Protein AF-A0A351HT52-F1 (afdb_monomer)

Foldseek 3Di:
DDPCPPPQQADEDEDCPDPVVVPDRHLYYHYHVVNLLVVLVCCCVPVVDPVSVVVNVVSVVVVVVVVVDDPDCVPPSDPPPDDD

Sequence (84 aa):
MTIFVDGFKNAVLVHDCWKSHFETKVQAHQLCTAHLLRELNFFEERYKSQWATLFKQLLYDASDLKKQLTPNPILLPNKSKNGT

Secondary structure (DSSP, 8-state):
--S-TTTTTT-EEEE---GGGGGS--SEEEE-HHHHHHHHHHHHHHH--HHHHHHHHHHHHHHHHHHHS---TTTS--------

Nearest PDB structures (foldseek):
  1y47-assembly2_B  TM=7.454E-01  e=9.611E+00  unclassified
  5wlc-assembly1_NF  TM=4.802E-01  e=6.040E+00  Saccharomyces cerevisiae BY4741

Solvent-accessible surface area (backbone atoms only — not comparable to full-atom values): 5250 Å² total; per-residue (Å²): 137,71,96,49,85,74,57,46,49,86,33,72,48,70,38,79,77,55,73,74,61,74,74,56,74,44,60,41,82,41,75,34,61,72,54,53,51,52,54,27,50,50,39,29,75,78,65,64,32,63,66,30,53,53,53,50,49,51,55,51,52,54,55,54,50,58,72,71,50,72,92,48,82,86,78,45,80,75,73,74,76,75,85,128

Radius of gyration: 16.9 Å; Cα contacts (8 Å, |Δi|>4): 57; chains: 1; bounding box: 30×32×48 Å

Structure (mmCIF, N/CA/C/O backbone):
data_AF-A0A351HT52-F1
#
_entry.id   AF-A0A351HT52-F1
#
loop_
_atom_site.group_PDB
_atom_site.id
_atom_site.type_symbol
_atom_site.label_atom_id
_atom_site.label_alt_id
_atom_site.label_comp_id
_atom_site.label_asym_id
_atom_site.label_entity_id
_atom_site.label_seq_id
_atom_site.pdbx_PDB_ins_code
_atom_site.Cartn_x
_atom_site.Cartn_y
_atom_site.Cartn_z
_atom_site.occupancy
_atom_site.B_iso_or_equiv
_atom_site.auth_seq_id
_atom_site.auth_comp_id
_atom_site.auth_asym_id
_atom_site.auth_atom_id
_atom_site.pdbx_PDB_model_num
ATOM 1 N N . MET A 1 1 ? 10.056 -19.712 -27.727 1.00 53.00 1 MET A N 1
ATOM 2 C CA . MET A 1 1 ? 9.261 -18.469 -27.661 1.00 53.00 1 MET A CA 1
ATOM 3 C C . MET A 1 1 ? 9.438 -17.884 -26.270 1.00 53.00 1 MET A C 1
ATOM 5 O O . MET A 1 1 ? 8.873 -18.408 -25.321 1.00 53.00 1 MET A O 1
ATOM 9 N N . THR A 1 2 ? 10.325 -16.901 -26.117 1.00 66.56 2 THR A N 1
ATOM 10 C CA . THR A 1 2 ? 10.542 -16.224 -24.833 1.00 66.56 2 THR A CA 1
ATOM 11 C C . THR A 1 2 ? 9.577 -15.046 -24.750 1.00 66.56 2 THR A C 1
ATOM 13 O O . THR A 1 2 ? 9.625 -14.130 -25.561 1.00 66.56 2 THR A O 1
ATOM 16 N N . ILE A 1 3 ? 8.657 -15.104 -23.789 1.00 76.94 3 ILE A N 1
ATOM 17 C CA . ILE A 1 3 ? 7.575 -14.119 -23.599 1.00 76.94 3 ILE A CA 1
ATOM 18 C C . ILE A 1 3 ? 8.148 -12.745 -23.178 1.00 76.94 3 ILE A C 1
ATOM 20 O O . ILE A 1 3 ? 7.499 -11.717 -23.330 1.00 76.94 3 ILE A O 1
ATOM 24 N N . PHE A 1 4 ? 9.403 -12.723 -22.718 1.00 80.75 4 PHE A N 1
ATOM 25 C CA . PHE A 1 4 ? 10.140 -11.533 -22.300 1.00 80.75 4 PHE A CA 1
ATOM 26 C C . PHE A 1 4 ? 11.531 -11.522 -22.938 1.00 80.75 4 PHE A C 1
ATOM 28 O O . PHE A 1 4 ? 12.508 -11.952 -22.325 1.00 80.75 4 PHE A O 1
ATOM 35 N N . VAL A 1 5 ? 11.618 -11.056 -24.185 1.00 84.50 5 VAL A N 1
ATOM 36 C CA . VAL A 1 5 ? 12.881 -10.992 -24.946 1.00 84.50 5 VAL A CA 1
ATOM 37 C C . VAL A 1 5 ? 13.953 -10.136 -24.255 1.00 84.50 5 VAL A C 1
ATOM 39 O O . VAL A 1 5 ? 15.125 -10.495 -24.288 1.00 84.50 5 VAL A O 1
ATOM 42 N N . ASP A 1 6 ? 13.540 -9.090 -23.532 1.00 84.50 6 ASP A N 1
ATOM 43 C CA . ASP A 1 6 ? 14.418 -8.185 -22.774 1.00 84.50 6 ASP A CA 1
ATOM 44 C C . ASP A 1 6 ? 14.394 -8.432 -21.252 1.00 84.50 6 ASP A C 1
ATOM 46 O O . ASP A 1 6 ? 14.859 -7.601 -20.463 1.00 84.50 6 ASP A O 1
ATOM 50 N N . GLY A 1 7 ? 13.815 -9.553 -20.809 1.00 87.31 7 GLY A N 1
ATOM 51 C CA . GLY A 1 7 ? 13.445 -9.748 -19.407 1.00 87.31 7 GLY A CA 1
ATOM 52 C C . GLY A 1 7 ? 12.382 -8.736 -18.955 1.00 87.31 7 GLY A C 1
ATOM 53 O O . GLY A 1 7 ? 11.513 -8.339 -19.729 1.00 87.31 7 GLY A O 1
ATOM 54 N N . PHE A 1 8 ? 12.449 -8.290 -17.699 1.00 89.31 8 PHE A N 1
ATOM 55 C CA . PHE A 1 8 ? 11.445 -7.395 -17.101 1.00 89.31 8 PHE A CA 1
ATOM 56 C C . PHE A 1 8 ? 11.765 -5.898 -17.228 1.00 89.31 8 PHE A C 1
ATOM 58 O O . PHE A 1 8 ? 11.102 -5.073 -16.603 1.00 89.31 8 PHE A O 1
ATOM 65 N N . LYS A 1 9 ? 12.751 -5.518 -18.052 1.00 88.75 9 LYS A N 1
ATOM 66 C CA . LYS A 1 9 ? 13.233 -4.128 -18.168 1.00 88.75 9 LYS A CA 1
ATOM 67 C C . LYS A 1 9 ? 12.141 -3.109 -18.508 1.00 88.75 9 LYS A C 1
ATOM 69 O O . LYS A 1 9 ? 12.239 -1.968 -18.080 1.00 88.75 9 LYS A O 1
ATOM 74 N N . ASN A 1 10 ? 11.111 -3.532 -19.242 1.00 88.06 10 ASN A N 1
ATOM 75 C CA . ASN A 1 10 ? 9.983 -2.693 -19.666 1.00 88.06 10 ASN A CA 1
ATOM 76 C C . ASN A 1 10 ? 8.691 -2.988 -18.877 1.00 88.06 10 ASN A C 1
ATOM 78 O O . ASN A 1 10 ? 7.606 -2.600 -19.301 1.00 88.06 10 ASN A O 1
ATOM 82 N N . ALA A 1 11 ? 8.784 -3.733 -17.772 1.00 90.56 11 ALA A N 1
ATOM 83 C CA . ALA A 1 11 ? 7.639 -4.132 -16.964 1.00 90.56 11 ALA A CA 1
ATOM 84 C C . ALA A 1 11 ? 7.490 -3.256 -15.715 1.00 90.56 11 ALA A C 1
ATOM 86 O O . ALA A 1 11 ? 8.470 -2.744 -15.172 1.00 90.56 11 ALA A O 1
ATOM 87 N N . VAL A 1 12 ? 6.255 -3.153 -15.223 1.00 93.38 12 VAL A N 1
ATOM 88 C CA . VAL A 1 12 ? 5.966 -2.651 -13.876 1.00 93.38 12 VAL A CA 1
ATOM 89 C C . VAL A 1 12 ? 5.790 -3.851 -12.953 1.00 93.38 12 VAL A C 1
ATOM 91 O O . VAL A 1 12 ? 4.866 -4.644 -13.141 1.00 93.38 12 VAL A O 1
ATOM 94 N N . LEU A 1 13 ? 6.666 -3.995 -11.958 1.00 94.06 13 LEU A N 1
ATOM 95 C CA . LEU A 1 13 ? 6.551 -5.051 -10.956 1.00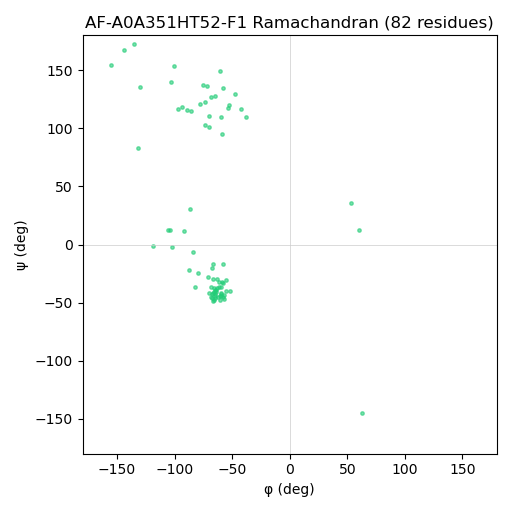 94.06 13 LEU A CA 1
ATOM 96 C C . LEU A 1 13 ? 5.626 -4.594 -9.828 1.00 94.06 13 LEU A C 1
ATOM 98 O O . LEU A 1 13 ? 5.957 -3.668 -9.090 1.00 94.06 13 LEU A O 1
ATOM 102 N N . VAL A 1 14 ? 4.483 -5.263 -9.679 1.00 96.06 14 VAL A N 1
ATOM 103 C CA . VAL A 1 14 ? 3.553 -5.030 -8.568 1.00 96.06 14 VAL A CA 1
ATOM 104 C C . VAL A 1 14 ? 3.868 -6.009 -7.438 1.00 96.06 14 VAL A C 1
ATOM 106 O O . VAL A 1 14 ? 3.762 -7.216 -7.645 1.00 96.06 14 VAL A O 1
ATOM 109 N N . HIS A 1 15 ? 4.238 -5.521 -6.253 1.00 94.94 15 HIS A N 1
ATOM 110 C CA . HIS A 1 15 ? 4.648 -6.387 -5.142 1.00 94.94 15 HIS A CA 1
ATOM 111 C C . HIS A 1 15 ? 4.205 -5.885 -3.760 1.00 94.94 15 HIS A C 1
ATOM 113 O O . HIS A 1 15 ? 3.746 -4.761 -3.579 1.00 94.94 15 HIS A O 1
ATOM 119 N N . ASP A 1 16 ? 4.323 -6.763 -2.775 1.00 93.88 16 ASP A N 1
ATOM 120 C CA . ASP A 1 16 ? 3.888 -6.659 -1.378 1.00 93.88 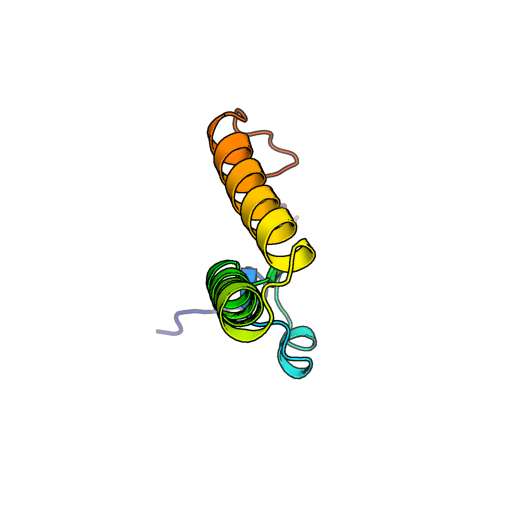16 ASP A CA 1
ATOM 121 C C . ASP A 1 16 ? 4.913 -5.982 -0.449 1.00 93.88 16 ASP A C 1
ATOM 123 O O . ASP A 1 16 ? 5.019 -6.323 0.722 1.00 93.88 16 ASP A O 1
ATOM 127 N N . CYS A 1 17 ? 5.720 -5.051 -0.966 1.00 91.94 17 CYS A N 1
ATOM 128 C CA . CYS A 1 17 ? 6.810 -4.418 -0.207 1.00 91.94 17 CYS A CA 1
ATOM 129 C C . CYS A 1 17 ? 7.900 -5.377 0.320 1.00 91.94 17 CYS A C 1
ATOM 131 O O . CYS A 1 17 ? 8.734 -4.942 1.119 1.00 91.94 17 CYS A O 1
ATOM 133 N N . TRP A 1 18 ? 7.972 -6.645 -0.109 1.00 94.12 18 TRP A N 1
ATOM 134 C CA . TRP A 1 18 ? 9.094 -7.486 0.312 1.00 94.12 18 TRP A CA 1
ATOM 135 C C . TRP A 1 18 ? 10.420 -6.945 -0.240 1.00 94.12 18 TRP A C 1
ATOM 137 O O . TRP A 1 18 ? 10.562 -6.689 -1.435 1.00 94.12 18 TRP A O 1
ATOM 147 N N . LYS A 1 19 ? 11.402 -6.764 0.653 1.00 93.81 19 LYS A N 1
ATOM 148 C CA . LYS A 1 19 ? 12.686 -6.108 0.366 1.00 93.81 19 LYS A CA 1
ATOM 149 C C . LYS A 1 19 ? 13.414 -6.677 -0.859 1.00 93.81 19 LYS A C 1
ATOM 151 O O . LYS A 1 19 ? 13.968 -5.908 -1.632 1.00 93.81 19 LYS A O 1
ATOM 156 N N . SER A 1 20 ? 13.395 -7.994 -1.058 1.00 95.00 20 SER A N 1
ATOM 157 C CA . SER A 1 20 ? 14.062 -8.643 -2.198 1.00 95.00 20 SER A CA 1
ATOM 158 C C . SER A 1 20 ? 13.479 -8.224 -3.552 1.00 95.00 20 SER A C 1
ATOM 160 O O . SER A 1 20 ? 14.209 -8.162 -4.538 1.00 95.00 20 SER A O 1
ATOM 162 N N . HIS A 1 21 ? 12.187 -7.887 -3.610 1.00 92.81 21 HIS A N 1
ATOM 163 C CA . HIS A 1 21 ? 11.538 -7.468 -4.849 1.00 92.81 21 HIS A CA 1
ATOM 164 C C . HIS A 1 21 ? 12.072 -6.128 -5.366 1.00 92.81 21 HIS A C 1
ATOM 166 O O . HIS A 1 21 ? 12.122 -5.946 -6.581 1.00 92.81 21 HIS A O 1
ATOM 172 N N . PHE A 1 22 ? 12.537 -5.232 -4.487 1.00 93.12 22 PHE A N 1
ATOM 173 C CA . PHE A 1 22 ? 13.096 -3.928 -4.875 1.00 93.12 22 PHE A CA 1
ATOM 174 C C . PHE A 1 22 ? 14.422 -4.029 -5.641 1.00 93.12 22 PHE A C 1
ATOM 176 O O . PHE A 1 22 ? 14.772 -3.111 -6.371 1.00 93.12 22 PHE A O 1
ATOM 183 N N . GLU A 1 23 ? 15.133 -5.152 -5.530 1.00 94.12 23 GLU A N 1
ATOM 184 C CA . GLU A 1 23 ? 16.383 -5.391 -6.266 1.00 94.12 23 GLU A CA 1
ATOM 185 C C . GLU A 1 23 ? 16.135 -5.919 -7.693 1.00 94.12 23 GLU A C 1
ATOM 187 O O . GLU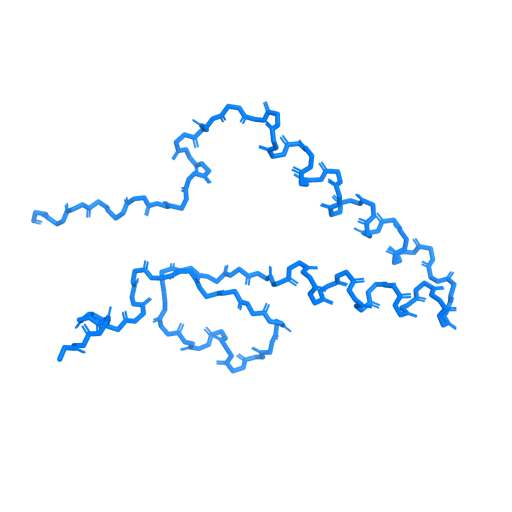 A 1 23 ? 17.063 -6.078 -8.493 1.00 94.12 23 GLU A O 1
ATOM 192 N N . THR A 1 24 ? 14.877 -6.218 -8.041 1.00 93.12 24 THR A N 1
ATOM 193 C CA . THR A 1 24 ? 14.527 -6.737 -9.367 1.00 93.12 24 THR A CA 1
ATOM 194 C C . THR A 1 24 ? 14.621 -5.624 -10.404 1.00 93.12 24 THR A C 1
ATOM 196 O O . THR A 1 24 ? 13.920 -4.623 -10.317 1.00 93.12 24 THR A O 1
ATOM 199 N N . LYS A 1 25 ? 15.445 -5.819 -11.439 1.00 92.94 25 LYS A N 1
ATOM 200 C CA . LYS A 1 25 ? 15.607 -4.845 -12.528 1.00 92.94 25 LYS A CA 1
ATOM 201 C C . LYS A 1 25 ? 14.354 -4.783 -13.404 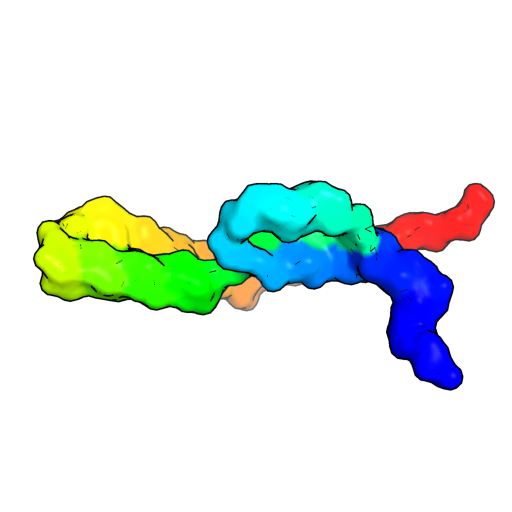1.00 92.94 25 LYS A C 1
ATOM 203 O O . LYS A 1 25 ? 14.167 -5.630 -14.279 1.00 92.94 25 LYS A O 1
ATOM 208 N N . VAL A 1 26 ? 13.535 -3.762 -13.180 1.00 94.00 26 VAL A N 1
ATOM 209 C CA . VAL A 1 26 ? 12.293 -3.486 -13.916 1.00 94.00 26 VAL A CA 1
ATOM 210 C C . VAL A 1 26 ? 12.185 -2.007 -14.287 1.00 94.00 26 VAL A C 1
ATOM 212 O O . VAL A 1 26 ? 12.999 -1.198 -13.846 1.00 94.00 26 VAL A O 1
ATOM 215 N N . GLN A 1 27 ? 11.188 -1.639 -15.094 1.00 93.12 27 GLN A N 1
ATOM 216 C CA . GLN A 1 27 ? 10.958 -0.239 -15.461 1.00 93.12 27 GLN A CA 1
ATOM 217 C C . GLN A 1 27 ? 10.501 0.586 -14.253 1.00 93.12 27 GLN A C 1
ATOM 219 O O . GLN A 1 27 ? 10.921 1.728 -14.073 1.00 93.12 27 GLN A O 1
ATOM 224 N N . ALA A 1 28 ? 9.600 0.014 -13.453 1.00 93.50 28 ALA A N 1
ATOM 225 C CA . ALA A 1 28 ? 9.06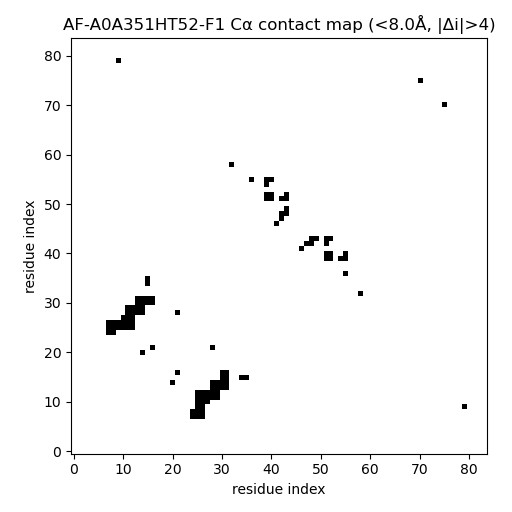1 0.643 -12.260 1.00 93.50 28 ALA A CA 1
ATOM 226 C C . ALA A 1 28 ? 8.563 -0.402 -11.257 1.00 93.50 28 ALA A C 1
ATOM 228 O O . ALA A 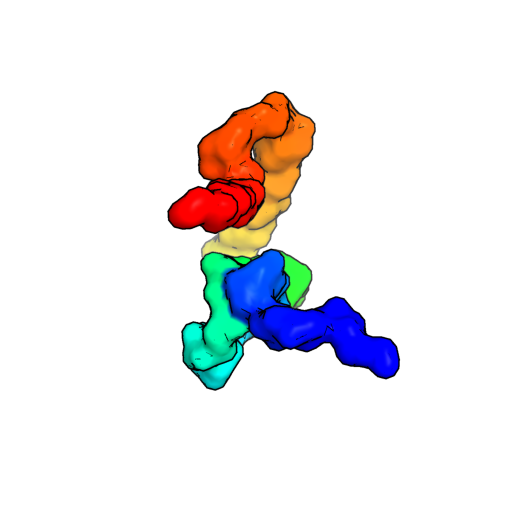1 28 ? 8.136 -1.497 -11.628 1.00 93.50 28 ALA A O 1
ATOM 229 N N . HIS A 1 29 ? 8.560 -0.014 -9.986 1.00 93.94 29 HIS A N 1
ATOM 230 C CA . HIS A 1 29 ? 7.950 -0.773 -8.902 1.00 93.94 29 HIS A CA 1
ATOM 231 C C . HIS A 1 29 ? 6.622 -0.129 -8.514 1.00 93.94 29 HIS A C 1
ATOM 233 O O . HIS A 1 29 ? 6.510 1.095 -8.445 1.00 93.94 29 HIS A O 1
ATOM 239 N N . GLN A 1 30 ? 5.623 -0.956 -8.235 1.00 94.62 30 GLN A N 1
ATOM 240 C CA . GLN A 1 30 ? 4.320 -0.537 -7.741 1.00 94.62 30 GLN A CA 1
ATOM 241 C C . GLN A 1 30 ? 3.971 -1.374 -6.514 1.00 94.62 30 GLN A C 1
ATOM 243 O O . GLN A 1 30 ? 4.108 -2.596 -6.513 1.00 94.62 30 GLN A O 1
ATOM 248 N N . LEU A 1 31 ? 3.462 -0.728 -5.471 1.00 94.88 31 LEU A N 1
ATOM 249 C CA . LEU A 1 31 ? 2.956 -1.461 -4.318 1.00 94.88 31 LEU A CA 1
ATOM 250 C C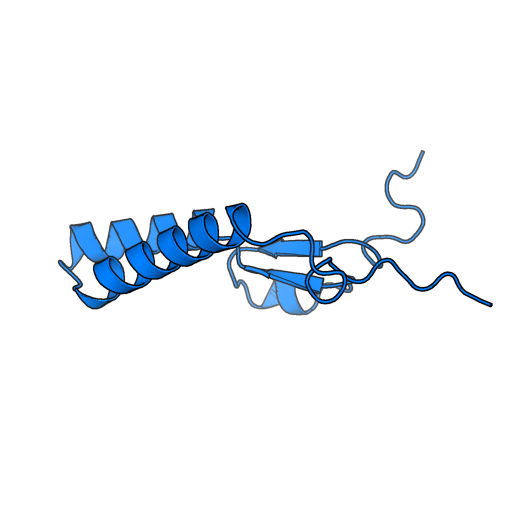 . LEU A 1 31 ? 1.598 -2.082 -4.638 1.00 94.88 31 LEU A C 1
ATOM 252 O O . LEU A 1 31 ? 0.731 -1.447 -5.250 1.00 94.88 31 LEU A O 1
ATOM 256 N N . CYS A 1 32 ? 1.415 -3.329 -4.219 1.00 96.38 32 CYS A N 1
ATOM 257 C CA . CYS A 1 32 ? 0.183 -4.069 -4.416 1.00 96.38 32 CYS A CA 1
ATOM 258 C C . CYS A 1 32 ? -0.902 -3.550 -3.469 1.00 96.38 32 CYS A C 1
ATOM 260 O O . CYS A 1 32 ? -0.938 -3.892 -2.287 1.00 96.38 32 CYS A O 1
ATOM 262 N N . THR A 1 33 ? -1.832 -2.763 -4.005 1.00 95.19 33 THR A N 1
ATOM 263 C CA . THR A 1 33 ? -2.948 -2.211 -3.228 1.00 95.19 33 THR A CA 1
ATOM 264 C C . THR A 1 33 ? -3.848 -3.301 -2.648 1.00 95.19 33 THR A C 1
ATOM 266 O O . THR A 1 33 ? -4.335 -3.142 -1.538 1.00 95.19 33 THR A O 1
ATOM 269 N N . ALA A 1 34 ? -4.014 -4.443 -3.324 1.00 96.12 34 ALA A N 1
ATOM 270 C CA . ALA A 1 34 ? -4.783 -5.570 -2.790 1.00 96.12 34 ALA A CA 1
ATOM 271 C C . ALA A 1 34 ? -4.156 -6.172 -1.516 1.00 96.12 34 ALA A C 1
ATOM 273 O O . ALA A 1 34 ? -4.885 -6.508 -0.582 1.00 96.12 34 ALA A O 1
ATOM 274 N N . HIS A 1 35 ? -2.821 -6.280 -1.454 1.00 96.62 35 HIS A N 1
ATOM 275 C CA . HIS A 1 35 ? -2.128 -6.720 -0.239 1.00 96.62 35 HIS A CA 1
ATOM 276 C C . HIS A 1 35 ? -2.245 -5.680 0.877 1.00 96.62 35 HIS A C 1
ATOM 278 O O . HIS A 1 35 ? -2.639 -6.040 1.983 1.00 96.62 35 HIS A O 1
ATOM 284 N N . LEU A 1 36 ? -2.031 -4.396 0.567 1.00 96.44 36 LEU A N 1
ATOM 285 C CA . LEU A 1 36 ? -2.205 -3.313 1.541 1.00 96.44 36 LEU A CA 1
ATOM 286 C C . LEU A 1 36 ? -3.626 -3.296 2.127 1.00 96.44 36 LEU A C 1
ATOM 288 O O . LEU A 1 36 ? -3.792 -3.246 3.339 1.00 96.44 36 LEU A O 1
ATOM 292 N N . LEU A 1 37 ? -4.666 -3.404 1.293 1.00 97.81 37 LEU A N 1
ATOM 293 C CA . LEU A 1 37 ? -6.058 -3.434 1.758 1.00 97.81 37 LEU A CA 1
ATOM 294 C C . LEU A 1 37 ? -6.345 -4.635 2.671 1.00 97.81 37 LEU A C 1
ATOM 296 O O . LEU A 1 37 ? -7.088 -4.498 3.642 1.00 97.81 37 LEU A O 1
ATOM 300 N N . ARG A 1 38 ? -5.744 -5.801 2.397 1.00 98.00 38 ARG A N 1
ATOM 301 C CA . ARG A 1 38 ? -5.873 -6.987 3.257 1.00 98.00 38 ARG A CA 1
ATOM 302 C C . ARG A 1 38 ? -5.248 -6.756 4.633 1.00 98.00 38 ARG A C 1
ATOM 304 O O . ARG A 1 38 ? -5.879 -7.078 5.636 1.00 98.00 38 ARG A O 1
ATOM 311 N N . GLU A 1 39 ? -4.046 -6.189 4.685 1.00 97.25 39 GLU A N 1
ATOM 312 C CA . GLU A 1 39 ? -3.369 -5.858 5.946 1.00 97.25 39 GLU A CA 1
ATOM 313 C C . GLU A 1 39 ? -4.144 -4.805 6.745 1.00 97.25 39 GLU A C 1
ATOM 315 O O . GLU A 1 39 ? -4.318 -4.939 7.955 1.00 97.25 39 GLU A O 1
ATOM 320 N N . LEU A 1 40 ? -4.683 -3.791 6.066 1.00 98.06 40 LEU A N 1
ATOM 321 C CA . LEU A 1 40 ? -5.482 -2.746 6.703 1.00 98.06 40 LEU A CA 1
ATOM 322 C C . LEU A 1 40 ? -6.788 -3.288 7.283 1.00 98.06 40 LEU A C 1
ATOM 324 O O . LEU A 1 40 ? -7.135 -2.925 8.405 1.00 98.06 40 LEU A O 1
ATOM 328 N N . ASN A 1 41 ? -7.475 -4.191 6.575 1.00 98.19 41 ASN A N 1
ATOM 329 C CA . ASN A 1 41 ? -8.655 -4.869 7.116 1.00 98.19 41 ASN A CA 1
ATOM 330 C C . ASN A 1 41 ? -8.301 -5.667 8.378 1.00 98.19 41 ASN A C 1
ATOM 332 O O . ASN A 1 41 ? -8.992 -5.546 9.385 1.00 98.19 41 ASN A O 1
ATOM 336 N N . PHE A 1 42 ? -7.187 -6.408 8.370 1.00 98.25 42 PHE A N 1
ATOM 337 C CA . PHE A 1 42 ? -6.714 -7.097 9.571 1.00 98.25 42 PHE A CA 1
ATOM 338 C C . PHE A 1 42 ? -6.465 -6.118 10.728 1.00 98.25 42 PHE A C 1
ATOM 340 O O . PHE A 1 42 ? -6.902 -6.371 11.853 1.00 98.25 42 PHE A O 1
ATOM 347 N N . PHE A 1 43 ? -5.811 -4.980 10.472 1.00 98.31 43 PHE A N 1
ATOM 348 C CA . PHE A 1 43 ? -5.543 -3.995 11.519 1.00 98.31 43 PHE A CA 1
ATOM 349 C C . PHE A 1 43 ? -6.812 -3.360 12.094 1.00 98.31 43 PHE A C 1
ATOM 351 O O . PHE A 1 43 ? -6.919 -3.154 13.308 1.00 98.31 43 PHE A O 1
ATOM 358 N N . GLU A 1 44 ? -7.786 -3.073 11.241 1.00 97.75 44 GLU A N 1
ATOM 359 C CA . GLU A 1 44 ? -9.090 -2.565 11.642 1.00 97.75 44 GLU A CA 1
ATOM 360 C C . GLU A 1 44 ? -9.874 -3.601 12.457 1.00 97.75 44 GLU A C 1
ATOM 362 O O . GLU A 1 44 ? -10.366 -3.295 13.541 1.00 97.75 44 GLU A O 1
ATOM 367 N N . GLU A 1 45 ? -9.945 -4.849 12.000 1.00 98.06 45 GLU A N 1
ATOM 368 C CA . GLU A 1 45 ? -10.701 -5.906 12.670 1.00 98.06 45 GLU A CA 1
ATOM 369 C C . GLU A 1 45 ? -10.096 -6.266 14.029 1.00 98.06 45 GLU A C 1
ATOM 371 O O . GLU A 1 45 ? -10.818 -6.299 15.036 1.00 98.06 45 GLU A O 1
ATOM 376 N N . ARG A 1 46 ? -8.775 -6.493 14.065 1.00 98.38 46 ARG A N 1
ATOM 377 C CA . ARG A 1 46 ? -8.055 -7.029 15.226 1.00 98.38 46 ARG A CA 1
ATOM 378 C C . ARG A 1 46 ? -7.706 -5.979 16.272 1.00 98.38 46 ARG A C 1
ATOM 380 O O . ARG A 1 46 ? -7.708 -6.308 17.462 1.00 98.38 46 ARG A O 1
ATOM 387 N N . TYR A 1 47 ? -7.369 -4.764 15.844 1.00 97.88 47 TYR A N 1
ATOM 388 C CA . TYR A 1 47 ? -6.866 -3.710 16.732 1.00 97.88 47 TYR A CA 1
ATOM 389 C C . TYR A 1 47 ? -7.760 -2.473 16.771 1.00 97.88 47 TYR A C 1
ATOM 391 O O . TYR A 1 47 ? -7.445 -1.547 17.512 1.00 97.88 47 TYR A O 1
ATOM 399 N N . LYS A 1 48 ? -8.861 -2.440 16.002 1.00 97.31 48 LYS A N 1
ATOM 400 C CA . LYS A 1 48 ? -9.750 -1.268 15.903 1.00 97.31 48 LYS A CA 1
ATOM 401 C C . LYS A 1 48 ? -8.970 0.003 15.548 1.00 97.31 48 LYS A C 1
ATOM 403 O O . LYS A 1 48 ? -9.254 1.088 16.048 1.00 97.31 48 LYS A O 1
ATOM 408 N N . SER A 1 49 ? -7.943 -0.152 14.709 1.00 98.19 49 SER A N 1
ATOM 409 C CA . SER A 1 49 ? -7.025 0.929 14.362 1.00 98.19 49 SER A CA 1
ATOM 410 C C . SER A 1 49 ? -7.723 1.973 13.495 1.00 98.19 49 SER A C 1
ATOM 412 O O . SER A 1 49 ? -7.985 1.735 12.317 1.00 98.19 49 SER A O 1
ATOM 414 N N . GLN A 1 50 ? -7.959 3.160 14.057 1.00 97.81 50 GLN A N 1
ATOM 415 C CA . GLN A 1 50 ? -8.519 4.290 13.311 1.00 97.81 50 GLN A CA 1
ATOM 416 C C . GLN A 1 50 ? -7.620 4.697 12.138 1.00 97.81 50 GLN A C 1
ATOM 418 O O . GLN A 1 50 ? -8.111 5.037 11.064 1.00 97.81 50 GLN A O 1
ATOM 423 N N . TRP A 1 51 ? -6.299 4.622 12.322 1.00 98.25 51 TRP A N 1
ATOM 424 C CA . TRP A 1 51 ? -5.346 4.892 11.250 1.00 98.25 51 TRP A CA 1
ATOM 425 C C . TRP A 1 51 ? -5.549 3.940 10.066 1.00 98.25 51 TRP A C 1
ATOM 427 O O . TRP A 1 51 ? -5.551 4.391 8.923 1.00 98.25 51 TRP A O 1
ATOM 437 N N . ALA A 1 52 ? -5.785 2.649 10.327 1.00 98.19 52 ALA A N 1
ATOM 438 C CA . ALA A 1 52 ? -6.010 1.670 9.267 1.00 98.19 52 ALA A CA 1
ATOM 439 C C . ALA A 1 52 ? -7.299 1.965 8.487 1.00 98.19 52 ALA A C 1
ATOM 441 O O . ALA A 1 52 ? -7.281 1.940 7.258 1.00 98.19 52 ALA A O 1
ATOM 442 N N . THR A 1 53 ? -8.385 2.324 9.180 1.00 98.12 53 THR A N 1
ATOM 443 C CA . THR A 1 53 ? -9.647 2.735 8.546 1.00 98.12 53 THR A CA 1
ATOM 444 C C . THR A 1 53 ? -9.456 3.974 7.665 1.00 98.12 53 THR A C 1
ATOM 446 O O . THR A 1 53 ? -9.871 3.972 6.506 1.00 98.12 53 THR A O 1
ATOM 449 N N . LEU A 1 54 ? -8.780 5.012 8.172 1.00 98.44 54 LEU A N 1
ATOM 450 C CA . LEU A 1 54 ? -8.528 6.251 7.425 1.00 98.44 54 LEU A CA 1
ATOM 451 C C . LEU A 1 54 ? -7.628 6.016 6.208 1.00 98.44 54 LEU A C 1
ATOM 453 O O . LEU A 1 54 ? -7.914 6.508 5.118 1.00 98.44 54 LEU A O 1
ATOM 457 N N . PHE A 1 55 ? -6.555 5.242 6.368 1.00 97.94 55 PHE A N 1
ATOM 458 C CA . PHE A 1 55 ? -5.641 4.954 5.268 1.00 97.94 55 PHE A CA 1
ATOM 459 C C . PHE A 1 55 ? -6.293 4.065 4.203 1.00 97.94 55 PHE A C 1
ATOM 461 O O . PHE A 1 55 ? -6.104 4.289 3.009 1.00 97.94 55 PHE A O 1
ATOM 468 N N . LYS A 1 56 ? -7.134 3.107 4.609 1.00 97.81 56 LYS A N 1
ATOM 469 C CA . LYS A 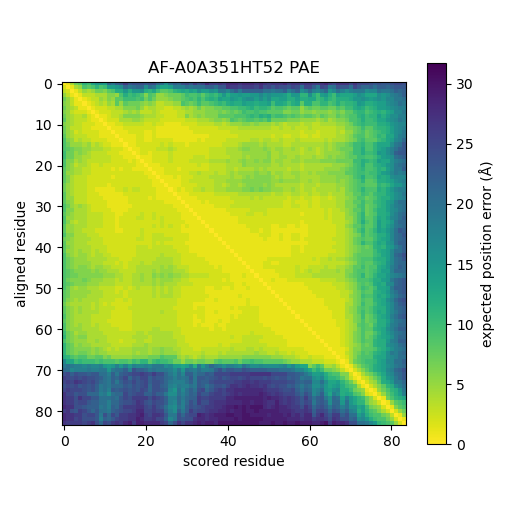1 56 ? -7.950 2.314 3.686 1.00 97.81 56 LYS A CA 1
ATOM 470 C C . LYS A 1 56 ? -8.882 3.200 2.858 1.00 97.81 56 LYS A C 1
ATOM 472 O O . LYS A 1 56 ? -8.958 3.017 1.645 1.00 97.81 56 LYS A O 1
ATOM 477 N N . GLN A 1 57 ? -9.541 4.174 3.491 1.00 98.25 57 GLN A N 1
ATOM 478 C CA . GLN A 1 57 ? -10.393 5.134 2.788 1.00 98.25 57 GLN A CA 1
ATOM 479 C C . GLN A 1 57 ? -9.590 5.971 1.787 1.00 98.25 57 GLN A C 1
ATOM 481 O O . GLN A 1 57 ? -9.977 6.056 0.626 1.00 98.25 57 GLN A O 1
ATOM 486 N N . LEU A 1 58 ? -8.418 6.473 2.187 1.00 97.88 58 LEU A N 1
ATOM 487 C CA . LEU A 1 58 ? -7.523 7.220 1.299 1.00 97.88 58 LEU A CA 1
ATOM 488 C C . LEU A 1 58 ? -7.159 6.430 0.028 1.00 97.88 58 LEU A C 1
ATOM 490 O O . LEU A 1 58 ? -7.104 7.002 -1.061 1.00 97.88 58 LEU A O 1
ATOM 494 N N . LEU A 1 59 ? -6.916 5.119 0.142 1.00 96.75 59 LEU A N 1
ATOM 495 C CA . LEU A 1 59 ? -6.626 4.266 -1.016 1.00 96.75 59 LEU A CA 1
ATOM 496 C C . LEU A 1 59 ? -7.827 4.141 -1.968 1.00 96.75 59 LEU A C 1
ATOM 498 O O . LEU A 1 59 ? -7.632 4.122 -3.187 1.00 96.75 59 LEU A O 1
ATOM 502 N N . TYR A 1 60 ? -9.053 4.067 -1.440 1.00 97.38 60 TYR A N 1
ATOM 503 C CA . TYR A 1 60 ? -10.267 4.073 -2.260 1.00 97.38 60 TYR A CA 1
ATOM 504 C C . TYR A 1 60 ? -10.475 5.425 -2.943 1.00 97.38 60 TYR A C 1
ATOM 506 O O . TYR A 1 60 ? -10.653 5.458 -4.161 1.00 97.38 60 TYR A O 1
ATOM 514 N N . ASP A 1 61 ? -10.332 6.522 -2.202 1.00 96.62 61 ASP A N 1
ATOM 515 C CA . ASP A 1 61 ? -10.483 7.880 -2.728 1.00 96.62 61 ASP A CA 1
ATOM 516 C C . ASP A 1 61 ? -9.480 8.151 -3.859 1.00 96.62 61 ASP A C 1
ATOM 518 O O . ASP A 1 61 ? -9.840 8.678 -4.911 1.00 96.62 61 ASP A O 1
ATOM 522 N N . ALA A 1 62 ? -8.223 7.722 -3.695 1.00 94.00 62 ALA A N 1
ATOM 523 C CA . ALA A 1 62 ? -7.202 7.834 -4.735 1.00 94.00 62 ALA A CA 1
ATOM 524 C C . ALA A 1 62 ? -7.550 7.018 -5.995 1.00 94.00 62 ALA A C 1
ATOM 526 O O . ALA A 1 62 ? -7.294 7.460 -7.119 1.00 94.00 62 ALA A O 1
ATOM 527 N N . SER A 1 63 ? -8.144 5.833 -5.824 1.00 92.50 63 SER A N 1
ATOM 528 C CA . SER A 1 63 ? -8.606 4.989 -6.931 1.00 92.50 63 SER A CA 1
ATOM 529 C C . SER A 1 63 ? -9.770 5.630 -7.686 1.00 92.50 63 SER A C 1
ATOM 531 O O . SER A 1 63 ? -9.784 5.630 -8.919 1.00 92.50 63 SER A O 1
ATOM 533 N N . ASP A 1 64 ? -10.723 6.221 -6.969 1.00 94.25 64 ASP A N 1
ATOM 534 C CA . ASP A 1 64 ? -11.865 6.906 -7.569 1.00 94.25 64 ASP A CA 1
ATOM 535 C C . ASP A 1 64 ? -11.454 8.205 -8.256 1.00 94.25 64 ASP A C 1
ATOM 537 O O . ASP A 1 64 ? -11.862 8.446 -9.394 1.00 94.25 64 ASP A O 1
ATOM 541 N N . LEU A 1 65 ? -10.560 8.984 -7.641 1.00 92.94 65 LEU A N 1
ATOM 542 C CA . LEU A 1 65 ? -9.965 10.162 -8.264 1.00 92.94 65 LEU A CA 1
ATOM 543 C C . LEU A 1 65 ? -9.260 9.791 -9.574 1.00 92.94 65 LEU A C 1
ATOM 545 O O . LEU A 1 65 ? -9.459 10.452 -10.591 1.00 92.94 65 LEU A O 1
ATOM 549 N N . LYS A 1 66 ? -8.505 8.685 -9.598 1.00 88.25 66 LYS A N 1
ATOM 550 C CA . LYS A 1 66 ? -7.836 8.200 -10.815 1.00 88.25 66 LYS A CA 1
ATOM 551 C C . LYS A 1 66 ? -8.810 7.932 -11.967 1.00 88.25 66 LYS A C 1
ATOM 553 O O . LYS A 1 66 ? -8.432 8.144 -13.115 1.00 88.25 66 LYS A O 1
ATOM 558 N N . LYS A 1 67 ? -10.041 7.488 -11.690 1.00 89.12 67 LYS A N 1
ATOM 559 C CA . LYS A 1 67 ? -11.072 7.260 -12.722 1.00 89.12 67 LYS A CA 1
ATOM 560 C C . LYS A 1 67 ? -11.609 8.566 -13.314 1.00 89.12 67 LYS A C 1
ATOM 562 O O . LYS A 1 67 ? -12.070 8.566 -14.449 1.00 89.12 67 LYS A O 1
ATOM 567 N N . GLN A 1 68 ? -11.574 9.651 -12.543 1.00 89.06 68 GLN A N 1
ATOM 568 C CA . GLN A 1 68 ? -12.080 10.970 -12.938 1.00 89.06 68 GLN A CA 1
ATOM 569 C C . GLN A 1 68 ? -11.028 11.808 -13.674 1.00 89.06 68 GLN A C 1
ATOM 571 O O . GLN A 1 68 ? -11.372 12.726 -14.416 1.00 89.06 68 GLN A O 1
ATOM 576 N N . LEU A 1 69 ? -9.745 11.499 -13.480 1.00 84.94 69 LEU A N 1
ATOM 577 C CA . LEU A 1 69 ? -8.661 12.153 -14.199 1.00 84.94 69 LEU A CA 1
ATOM 578 C C . LEU A 1 69 ? -8.702 11.757 -15.681 1.00 84.94 69 LEU A C 1
ATOM 580 O O . LEU A 1 69 ? -8.675 10.576 -16.031 1.00 84.94 69 LEU A O 1
ATOM 584 N N . THR A 1 70 ? -8.712 12.753 -16.571 1.00 69.69 70 THR A N 1
ATOM 585 C CA . THR A 1 70 ? -8.406 12.519 -17.986 1.00 69.69 70 THR A CA 1
ATOM 586 C C . THR A 1 70 ? -6.984 11.956 -18.100 1.00 69.69 70 THR A C 1
ATOM 588 O O . THR A 1 70 ? -6.145 12.273 -17.251 1.00 69.69 70 THR A O 1
ATOM 591 N N . PRO A 1 71 ? -6.672 11.113 -19.106 1.00 64.56 71 PRO A N 1
ATOM 592 C CA . PRO A 1 71 ? -5.337 10.543 -19.257 1.00 64.56 71 PRO A CA 1
ATOM 593 C C . PRO A 1 71 ? -4.292 11.654 -19.410 1.00 64.56 71 PRO A C 1
ATOM 595 O O . PRO A 1 71 ? -4.063 12.172 -20.500 1.00 64.56 71 PRO A O 1
ATOM 598 N N . ASN A 1 72 ? -3.665 12.046 -18.304 1.00 55.19 72 ASN A N 1
ATOM 599 C CA . ASN A 1 72 ? -2.585 13.013 -18.318 1.00 55.19 72 ASN A CA 1
ATOM 600 C C . ASN A 1 72 ? -1.322 12.274 -18.785 1.00 55.19 72 ASN A C 1
ATOM 602 O O . ASN A 1 72 ? -0.922 11.310 -18.123 1.00 55.19 72 ASN A O 1
ATOM 606 N N . PRO A 1 73 ? -0.672 12.692 -19.887 1.00 51.03 73 PRO A N 1
ATOM 607 C CA . PRO A 1 73 ? 0.521 12.025 -20.406 1.00 51.03 73 PRO A CA 1
ATOM 608 C C . PRO A 1 73 ? 1.683 11.952 -19.401 1.00 51.03 73 PRO A C 1
ATOM 610 O O . PRO A 1 73 ? 2.571 11.126 -19.583 1.00 51.03 73 PRO A O 1
ATOM 613 N N . ILE A 1 74 ? 1.658 12.754 -18.330 1.00 50.06 74 ILE A N 1
ATOM 614 C CA . ILE A 1 74 ? 2.656 12.761 -17.247 1.00 50.06 74 ILE A CA 1
ATOM 615 C C . ILE A 1 74 ? 2.430 11.617 -16.230 1.00 50.06 74 ILE A C 1
ATOM 617 O O . ILE A 1 74 ? 3.373 11.188 -15.573 1.00 50.06 74 ILE A O 1
ATOM 621 N N . LEU A 1 75 ? 1.199 11.099 -16.100 1.00 51.22 75 LEU A N 1
ATOM 622 C CA . LEU A 1 75 ? 0.825 10.027 -15.155 1.00 51.22 75 LEU A CA 1
ATOM 623 C C . LEU A 1 75 ? 0.692 8.647 -15.814 1.00 51.22 75 LEU A C 1
ATOM 625 O O . LEU A 1 75 ? 0.406 7.653 -15.142 1.00 51.22 75 LEU A O 1
ATOM 629 N N . LEU A 1 76 ? 0.881 8.570 -17.131 1.00 50.97 76 LEU A N 1
ATOM 630 C CA . LEU A 1 76 ? 1.044 7.290 -17.805 1.00 50.97 76 LEU A CA 1
ATOM 631 C C . LEU A 1 76 ? 2.428 6.741 -17.426 1.00 50.97 76 LEU A C 1
ATOM 633 O O . LEU A 1 76 ? 3.389 7.512 -17.451 1.00 50.97 76 LEU A O 1
ATOM 637 N N . PRO A 1 77 ? 2.574 5.443 -17.095 1.00 50.78 77 PRO A N 1
ATOM 638 C CA . PRO A 1 77 ? 3.900 4.851 -16.975 1.00 50.78 77 PRO A CA 1
ATOM 639 C C . PRO A 1 77 ? 4.631 5.167 -18.276 1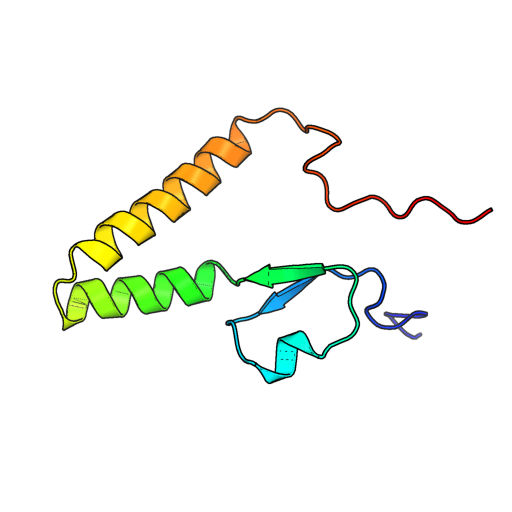.00 50.78 77 PRO A C 1
ATOM 641 O O . PRO A 1 77 ? 4.102 4.872 -19.351 1.00 50.78 77 PRO A O 1
ATOM 644 N N . ASN A 1 78 ? 5.758 5.880 -18.159 1.00 49.50 78 ASN A N 1
ATOM 645 C CA . ASN A 1 78 ? 6.520 6.428 -19.274 1.00 49.50 78 ASN A CA 1
ATOM 646 C C . ASN A 1 78 ? 6.515 5.428 -20.430 1.00 49.50 78 ASN A C 1
ATOM 648 O O . ASN A 1 78 ? 7.144 4.372 -20.335 1.00 49.50 78 ASN A O 1
ATOM 652 N N . LYS A 1 79 ? 5.799 5.747 -21.518 1.00 45.72 79 LYS A N 1
ATOM 653 C CA . LYS A 1 79 ? 6.020 5.053 -22.787 1.00 45.72 79 LYS A CA 1
ATOM 654 C C . LYS A 1 79 ? 7.512 5.200 -23.037 1.00 45.72 79 LYS A C 1
ATOM 656 O O . LYS A 1 79 ? 7.993 6.333 -23.087 1.00 45.72 79 LYS A O 1
ATOM 661 N N . SER A 1 80 ? 8.236 4.082 -23.076 1.00 42.62 80 SER A N 1
ATOM 662 C CA . SER A 1 80 ? 9.657 4.067 -23.400 1.00 42.62 80 SER A CA 1
ATOM 663 C C . SER A 1 80 ? 9.864 5.016 -24.574 1.00 42.62 80 SER A C 1
ATOM 665 O O . SER A 1 80 ? 9.263 4.819 -25.633 1.00 42.62 80 SER A O 1
ATOM 667 N N . LYS A 1 81 ? 10.634 6.093 -24.381 1.00 42.19 81 LYS A N 1
ATOM 668 C CA . LYS A 1 81 ? 11.094 6.873 -25.523 1.00 42.19 81 LYS A CA 1
ATOM 669 C C . LYS A 1 81 ? 11.904 5.893 -26.357 1.00 42.19 81 LYS A C 1
ATOM 671 O O . LYS A 1 81 ? 12.928 5.400 -25.892 1.00 42.19 81 LYS A O 1
ATOM 676 N N . ASN A 1 82 ? 11.352 5.533 -27.512 1.00 37.59 82 ASN A N 1
ATOM 677 C CA . ASN A 1 82 ? 12.018 4.705 -28.500 1.00 37.59 82 ASN A CA 1
ATOM 678 C C . ASN A 1 82 ? 13.429 5.256 -28.705 1.00 37.59 82 ASN A C 1
ATOM 680 O O . ASN A 1 82 ? 13.597 6.467 -28.866 1.00 37.59 82 ASN A O 1
ATOM 684 N N . GLY A 1 83 ? 14.411 4.361 -28.628 1.00 41.41 83 GLY A N 1
ATOM 685 C CA . GLY A 1 83 ? 15.802 4.689 -28.879 1.00 41.41 83 GLY A CA 1
ATOM 686 C C . GLY A 1 83 ? 15.981 5.271 -30.278 1.00 41.41 83 GLY A C 1
ATOM 687 O O . GLY A 1 83 ? 15.439 4.750 -31.253 1.00 41.41 83 GLY A O 1
ATOM 688 N N . THR A 1 84 ? 16.748 6.352 -30.328 1.00 33.28 84 THR A N 1
ATOM 689 C CA . THR A 1 84 ? 17.614 6.716 -31.452 1.00 33.28 84 THR A CA 1
ATOM 690 C C . THR A 1 84 ? 19.041 6.476 -31.013 1.00 33.28 84 THR A C 1
ATOM 692 O O . THR A 1 84 ? 19.347 6.930 -29.883 1.00 33.28 84 THR A O 1
#

Mean predicted aligned error: 8.19 Å

pLDDT: mean 85.19, std 18.53, range [33.28, 98.44]